Protein AF-A0A7W8CZK4-F1 (afdb_monomer)

Foldseek 3Di:
DVVVVVVVVVVVVVVVVVVVVVVVVVPDDPPPCPPPDPDCVPPPPPPDPVNVVVVVVVD

Solvent-accessible surface area (backbone atoms only — not comparable to full-atom values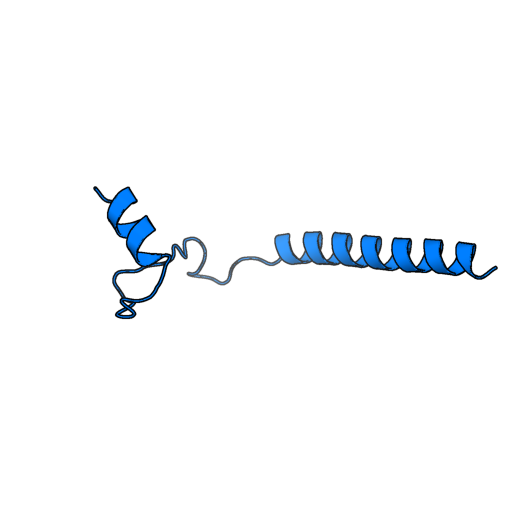): 3792 Å² total; per-residue (Å²): 109,71,66,59,54,50,52,52,51,52,52,49,52,53,50,52,50,53,53,51,51,56,51,58,70,65,52,74,71,56,92,93,48,82,77,73,63,90,65,54,85,83,48,87,60,85,84,43,80,64,47,68,52,52,65,60,74,78,106

Mean predicted aligned error: 10.59 Å

Structure (mmCIF, N/CA/C/O backbone):
data_AF-A0A7W8CZK4-F1
#
_entry.id   AF-A0A7W8CZK4-F1
#
loop_
_atom_site.group_PDB
_atom_site.id
_atom_site.type_symbol
_atom_site.label_atom_id
_atom_site.label_alt_id
_atom_site.label_comp_id
_atom_site.label_asym_id
_atom_site.label_entity_id
_atom_site.label_seq_id
_atom_site.pdbx_PDB_ins_code
_atom_site.Cartn_x
_atom_site.Cartn_y
_atom_site.Cartn_z
_atom_site.occupancy
_atom_site.B_iso_or_equiv
_atom_site.auth_seq_id
_atom_site.auth_comp_id
_atom_site.auth_asym_id
_atom_site.auth_atom_id
_atom_site.pdbx_PDB_model_num
ATOM 1 N N . MET A 1 1 ? 13.826 -2.765 -26.404 1.00 75.50 1 MET A N 1
ATOM 2 C CA . MET A 1 1 ? 12.567 -1.996 -26.261 1.00 75.50 1 MET A CA 1
ATOM 3 C C . MET A 1 1 ? 11.629 -2.581 -25.209 1.00 75.50 1 MET A C 1
ATOM 5 O O . MET A 1 1 ? 11.293 -1.858 -24.285 1.00 75.50 1 MET A O 1
ATOM 9 N N . ALA A 1 2 ? 11.270 -3.871 -25.265 1.00 88.88 2 ALA A N 1
ATOM 10 C CA . ALA A 1 2 ? 10.348 -4.493 -24.298 1.00 88.88 2 ALA A CA 1
ATOM 11 C C . ALA A 1 2 ? 10.750 -4.321 -22.816 1.00 88.88 2 ALA A C 1
ATOM 13 O O . ALA A 1 2 ? 9.906 -3.990 -21.993 1.00 88.88 2 ALA A O 1
ATOM 14 N N . LEU A 1 3 ? 12.040 -4.462 -22.484 1.00 94.88 3 LEU A N 1
ATOM 15 C CA . LEU A 1 3 ? 12.528 -4.278 -21.108 1.00 94.88 3 LEU A CA 1
ATOM 16 C C . LEU A 1 3 ? 12.355 -2.842 -20.598 1.00 94.88 3 LEU A C 1
ATOM 18 O O . LEU A 1 3 ? 11.933 -2.641 -19.466 1.00 94.88 3 LEU A O 1
ATOM 22 N N . VAL A 1 4 ? 12.629 -1.843 -21.441 1.00 96.56 4 VAL A N 1
ATOM 23 C CA . VAL A 1 4 ? 12.473 -0.424 -21.080 1.00 96.56 4 VAL A CA 1
ATOM 24 C C . VAL A 1 4 ? 11.001 -0.103 -20.830 1.00 96.56 4 VAL A C 1
ATOM 26 O O . VAL A 1 4 ? 10.673 0.493 -19.809 1.00 96.56 4 VAL A O 1
ATOM 29 N N . TYR A 1 5 ? 10.103 -0.563 -21.708 1.00 97.06 5 TYR A N 1
ATOM 30 C CA . TYR A 1 5 ? 8.663 -0.403 -21.500 1.00 97.06 5 TYR A CA 1
ATOM 31 C C . TYR A 1 5 ? 8.171 -1.132 -20.246 1.00 97.06 5 TYR A C 1
ATOM 33 O O . TYR A 1 5 ? 7.364 -0.576 -19.507 1.00 97.06 5 TYR A O 1
ATOM 41 N N . GLY A 1 6 ? 8.694 -2.328 -19.959 1.00 97.81 6 GLY A N 1
ATOM 42 C CA . GLY A 1 6 ? 8.371 -3.069 -18.739 1.00 97.81 6 GLY A CA 1
ATOM 43 C C . GLY A 1 6 ? 8.785 -2.327 -17.465 1.00 97.81 6 GLY A C 1
ATOM 44 O O . GLY A 1 6 ? 7.990 -2.220 -16.533 1.00 97.81 6 GLY A O 1
ATOM 45 N N . ILE A 1 7 ? 9.991 -1.751 -17.442 1.00 97.88 7 ILE A N 1
ATOM 46 C CA . ILE A 1 7 ? 10.485 -0.960 -16.303 1.00 97.88 7 ILE A CA 1
ATOM 47 C C . ILE A 1 7 ? 9.636 0.301 -16.108 1.00 97.88 7 ILE A C 1
ATOM 49 O O . ILE A 1 7 ? 9.230 0.594 -14.984 1.00 97.88 7 ILE A O 1
ATOM 53 N N . LEU A 1 8 ? 9.325 1.024 -17.188 1.00 98.19 8 LEU A N 1
ATOM 54 C CA . LEU A 1 8 ? 8.476 2.217 -17.122 1.00 98.19 8 LEU A CA 1
ATOM 55 C C . LEU A 1 8 ? 7.067 1.884 -16.620 1.00 98.19 8 LEU A C 1
ATOM 57 O O . LEU A 1 8 ? 6.526 2.605 -15.784 1.00 98.19 8 LEU A O 1
ATOM 61 N N . PHE A 1 9 ? 6.492 0.776 -17.089 1.00 98.06 9 PHE A N 1
ATOM 62 C CA . PHE A 1 9 ? 5.167 0.334 -16.672 1.00 98.06 9 PHE A CA 1
ATOM 63 C C . PHE A 1 9 ? 5.129 -0.046 -15.187 1.00 98.06 9 PHE A C 1
ATOM 65 O O . PHE A 1 9 ? 4.255 0.420 -14.456 1.00 98.06 9 PHE A O 1
ATOM 72 N N . LEU A 1 10 ? 6.108 -0.821 -14.706 1.00 98.44 10 LEU A N 1
ATOM 73 C CA . LEU A 1 10 ? 6.219 -1.144 -13.280 1.00 98.44 10 LEU A CA 1
ATOM 74 C C . LEU A 1 10 ? 6.431 0.109 -12.424 1.00 98.44 10 LEU A C 1
ATOM 76 O O . LEU A 1 10 ? 5.776 0.257 -11.394 1.00 98.44 10 LEU A O 1
ATOM 80 N N . GLY A 1 11 ? 7.291 1.031 -12.864 1.00 98.50 11 GLY A N 1
ATOM 81 C CA . GLY A 1 11 ? 7.500 2.309 -12.183 1.00 98.50 11 GLY A CA 1
ATOM 82 C C . GLY A 1 11 ? 6.210 3.123 -12.061 1.00 98.50 11 GLY A C 1
ATOM 83 O O . GLY A 1 11 ? 5.905 3.638 -10.985 1.00 98.50 11 GLY A O 1
ATOM 84 N N . ALA A 1 12 ? 5.410 3.176 -13.130 1.00 98.56 12 ALA A N 1
ATOM 85 C CA . ALA A 1 12 ? 4.113 3.845 -13.121 1.00 98.56 12 ALA A CA 1
ATOM 86 C C . ALA A 1 12 ? 3.132 3.192 -12.133 1.00 98.56 12 ALA A C 1
ATOM 88 O O . ALA A 1 12 ? 2.502 3.901 -11.349 1.00 98.56 12 ALA A O 1
ATOM 89 N N . LEU A 1 13 ? 3.034 1.859 -12.110 1.00 98.75 13 LEU A N 1
ATOM 90 C CA . LEU A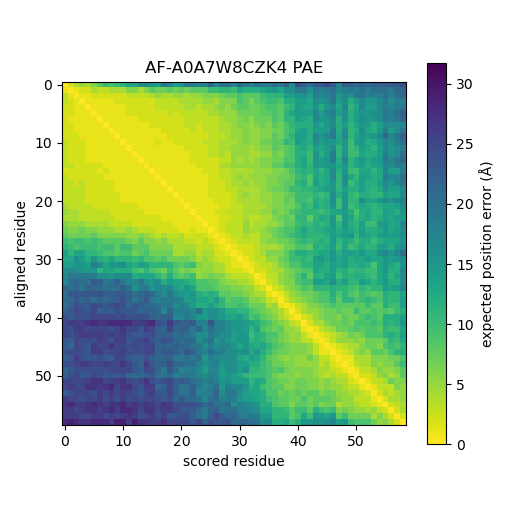 1 13 ? 2.159 1.145 -11.172 1.00 98.75 13 LEU A CA 1
ATOM 91 C C . LEU A 1 13 ? 2.547 1.396 -9.710 1.00 98.75 13 LEU A C 1
ATOM 93 O O . LEU A 1 13 ? 1.677 1.682 -8.885 1.00 98.75 13 LEU A O 1
ATOM 97 N N . VAL A 1 14 ? 3.843 1.339 -9.393 1.00 98.62 14 VAL A N 1
ATOM 98 C CA . VAL A 1 14 ? 4.348 1.637 -8.044 1.00 98.62 14 VAL A CA 1
ATOM 99 C C . VAL A 1 14 ? 4.050 3.090 -7.667 1.00 98.62 14 VAL A C 1
ATOM 101 O O . VAL A 1 14 ? 3.570 3.351 -6.563 1.00 98.62 14 VAL A O 1
ATOM 104 N N . GLY A 1 15 ? 4.266 4.033 -8.587 1.00 98.62 15 GLY A N 1
ATOM 105 C CA . GLY A 1 15 ? 3.954 5.446 -8.370 1.00 98.62 15 GLY A CA 1
ATOM 106 C C . GLY A 1 15 ? 2.471 5.692 -8.084 1.00 98.62 15 GLY A C 1
ATOM 107 O O . GLY A 1 15 ? 2.135 6.362 -7.105 1.00 98.62 15 GLY A O 1
ATOM 108 N N . ILE A 1 16 ? 1.581 5.098 -8.886 1.00 98.62 16 ILE A N 1
ATOM 109 C CA . ILE A 1 16 ? 0.126 5.175 -8.687 1.00 98.62 16 ILE A CA 1
ATOM 110 C C . ILE A 1 16 ? -0.259 4.579 -7.330 1.00 98.62 16 ILE A C 1
ATOM 112 O O . ILE A 1 16 ? -1.021 5.197 -6.588 1.00 98.62 16 ILE A O 1
ATOM 116 N N . TYR A 1 17 ? 0.289 3.416 -6.972 1.00 98.38 17 TYR A N 1
ATOM 117 C CA . TYR A 1 17 ? 0.012 2.775 -5.689 1.00 98.38 17 TYR A CA 1
ATOM 118 C C . TYR A 1 17 ? 0.391 3.669 -4.502 1.00 98.38 17 TYR A C 1
ATOM 120 O O . TYR A 1 17 ? -0.424 3.877 -3.602 1.00 98.38 17 TYR A O 1
ATOM 128 N N . ILE A 1 18 ? 1.599 4.242 -4.510 1.00 98.50 18 ILE A N 1
ATOM 129 C CA . ILE A 1 18 ? 2.065 5.134 -3.438 1.00 98.50 18 ILE A CA 1
ATOM 130 C C . ILE A 1 18 ? 1.170 6.373 -3.345 1.00 98.50 18 ILE A C 1
ATOM 132 O O . ILE A 1 18 ? 0.760 6.759 -2.248 1.00 98.50 18 ILE A O 1
ATOM 136 N N . PHE A 1 19 ? 0.828 6.976 -4.485 1.00 98.19 19 PHE A N 1
ATOM 137 C CA . PHE A 1 19 ? -0.063 8.131 -4.528 1.00 98.19 19 PHE A CA 1
ATOM 138 C C . PHE A 1 19 ? -1.433 7.814 -3.914 1.00 98.19 19 PHE A C 1
ATOM 140 O O . PHE A 1 19 ? -1.888 8.523 -3.013 1.00 98.19 19 PHE A O 1
ATOM 147 N N . LEU A 1 20 ? -2.064 6.718 -4.344 1.00 98.06 20 LEU A N 1
ATOM 148 C CA . LEU A 1 20 ? -3.356 6.281 -3.817 1.00 98.06 20 LEU A CA 1
ATOM 149 C C . LEU A 1 20 ? -3.275 5.952 -2.326 1.00 98.06 20 LEU A C 1
ATOM 151 O O . LEU A 1 20 ? -4.177 6.316 -1.578 1.00 98.06 20 LEU A O 1
ATOM 155 N N . TYR A 1 21 ? -2.189 5.329 -1.868 1.00 97.12 21 TYR A N 1
ATOM 156 C CA . TYR A 1 21 ? -1.974 5.030 -0.454 1.00 97.12 21 TYR A CA 1
ATOM 157 C C . TYR A 1 21 ? -1.919 6.300 0.405 1.00 97.12 21 TYR A C 1
ATOM 159 O O . TYR A 1 21 ? -2.565 6.373 1.454 1.00 97.12 21 TYR A O 1
ATOM 167 N N . ILE A 1 22 ? -1.187 7.322 -0.049 1.00 97.44 22 ILE A N 1
ATOM 168 C CA . ILE A 1 22 ? -1.106 8.616 0.641 1.00 97.44 22 ILE A CA 1
ATOM 169 C C . ILE A 1 22 ? -2.482 9.282 0.680 1.00 97.44 22 ILE A C 1
ATOM 171 O O . ILE A 1 22 ? -2.892 9.779 1.729 1.00 97.44 22 ILE A O 1
ATOM 175 N N . GLN A 1 23 ? -3.206 9.281 -0.438 1.00 97.12 23 GLN A N 1
ATOM 176 C CA . GLN A 1 23 ? -4.544 9.864 -0.496 1.00 97.12 23 GLN A CA 1
ATOM 177 C C . GLN A 1 23 ? -5.535 9.106 0.394 1.00 97.12 23 GLN A C 1
ATOM 179 O O . GLN A 1 23 ? -6.271 9.741 1.141 1.00 97.12 23 GLN A O 1
ATOM 184 N N . ASN A 1 24 ? -5.482 7.775 0.415 1.00 95.12 24 ASN A N 1
ATOM 185 C CA . ASN A 1 24 ? -6.299 6.942 1.294 1.00 95.12 24 ASN A CA 1
ATOM 186 C C . ASN A 1 24 ? -6.039 7.236 2.780 1.00 95.12 24 ASN A C 1
ATOM 188 O O . ASN A 1 24 ? -6.975 7.279 3.567 1.00 95.12 24 ASN A O 1
ATOM 192 N N . LYS A 1 25 ? -4.785 7.504 3.169 1.00 89.69 25 LYS A N 1
ATOM 193 C CA . LYS A 1 25 ? -4.454 7.914 4.545 1.00 89.69 25 LYS A CA 1
ATOM 194 C C . LYS A 1 25 ? -4.948 9.310 4.921 1.00 89.69 25 LYS A C 1
ATOM 196 O O . LYS A 1 25 ? -5.127 9.578 6.104 1.00 89.69 25 LYS A O 1
ATOM 201 N N . LYS A 1 26 ? -5.123 10.203 3.945 1.00 91.25 26 LYS A N 1
ATOM 202 C CA . LYS A 1 26 ? -5.689 11.543 4.168 1.00 91.25 26 LYS A CA 1
ATOM 203 C C . LYS A 1 26 ? -7.212 11.528 4.221 1.00 91.25 26 LYS A C 1
ATOM 205 O O . LYS A 1 26 ? -7.789 12.489 4.723 1.00 91.25 26 LYS A O 1
ATOM 210 N N . THR A 1 27 ? -7.856 10.488 3.689 1.00 91.19 27 THR A N 1
ATOM 211 C CA . THR A 1 27 ? -9.305 10.332 3.785 1.00 91.19 27 THR A CA 1
ATOM 212 C C . THR A 1 27 ? -9.680 10.258 5.263 1.00 91.19 27 THR A C 1
ATOM 214 O O . THR A 1 27 ? -9.244 9.332 5.952 1.00 91.19 27 THR A O 1
ATOM 217 N N . PRO A 1 28 ? -10.441 11.239 5.780 1.00 86.44 28 PRO A N 1
ATOM 218 C CA . PRO A 1 28 ? -10.815 11.241 7.179 1.00 86.44 28 PRO A CA 1
ATOM 219 C C . PRO A 1 28 ? -11.659 10.005 7.471 1.00 86.44 28 PRO A C 1
ATOM 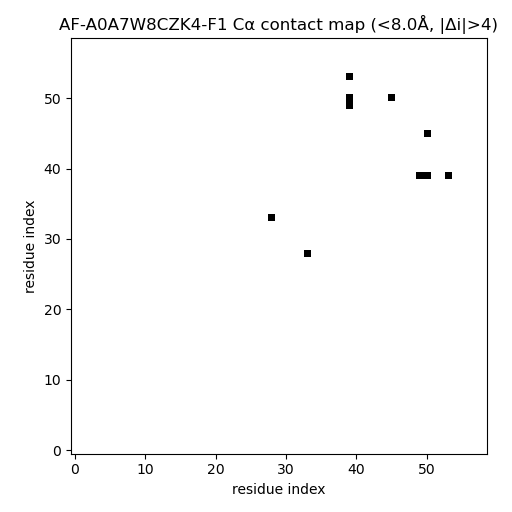221 O O . PRO A 1 28 ? -12.501 9.595 6.668 1.00 86.44 28 PRO A O 1
ATOM 224 N N . VAL A 1 29 ? -11.441 9.425 8.644 1.00 85.44 29 VAL A N 1
ATOM 225 C CA . VAL A 1 29 ? -12.341 8.405 9.174 1.00 85.44 29 VAL A CA 1
ATOM 226 C C . VAL A 1 29 ? -13.753 9.000 9.300 1.00 85.44 29 VAL A C 1
ATOM 228 O O . VAL A 1 29 ? -13.891 10.163 9.696 1.00 85.44 29 VAL A O 1
ATOM 231 N N . PRO A 1 30 ? -14.812 8.262 8.920 1.00 84.19 30 PRO A N 1
ATOM 232 C CA . PRO A 1 30 ? -16.173 8.763 9.048 1.00 84.19 30 PRO A CA 1
ATOM 233 C C . PRO A 1 30 ? -16.493 9.044 10.520 1.00 84.19 30 PRO A C 1
ATOM 235 O O . PRO A 1 30 ? -15.996 8.360 11.418 1.00 84.19 30 PRO A O 1
ATOM 238 N N . LYS A 1 31 ? -17.329 10.061 10.760 1.00 82.56 31 LYS A N 1
ATOM 239 C CA . LYS A 1 31 ? -17.727 10.477 12.114 1.00 82.56 31 LYS A CA 1
ATOM 240 C C . LYS A 1 31 ? -18.271 9.277 12.896 1.00 82.56 31 LYS A C 1
ATOM 242 O O . LYS A 1 31 ? -19.166 8.591 12.400 1.00 82.56 31 LYS A O 1
ATOM 247 N N . GLY A 1 32 ? -17.747 9.036 14.098 1.00 79.44 32 GLY A N 1
ATOM 248 C CA . GLY A 1 32 ? -18.146 7.913 14.952 1.00 79.44 32 GLY A CA 1
ATOM 249 C C . GLY A 1 32 ? -17.380 6.610 14.701 1.00 79.44 32 GLY A C 1
ATOM 250 O O . GLY A 1 32 ? -17.621 5.629 15.400 1.00 79.44 32 GLY A O 1
ATOM 251 N N . CYS A 1 33 ? -16.451 6.580 13.740 1.00 78.19 33 CYS A N 1
ATOM 252 C CA . CYS A 1 33 ? -15.579 5.431 13.477 1.00 78.19 33 CYS A CA 1
ATOM 253 C C . CYS A 1 33 ? -14.116 5.670 13.880 1.00 78.19 33 CYS A C 1
ATOM 255 O O . CYS A 1 33 ? -13.258 4.852 13.548 1.00 78.19 33 CYS A O 1
ATOM 257 N N . GLU A 1 34 ? -13.803 6.753 14.603 1.00 82.56 34 GLU A N 1
ATOM 258 C CA . GLU A 1 34 ? -12.423 7.083 14.995 1.00 82.56 34 GLU A CA 1
ATOM 259 C C . GLU A 1 34 ? -11.781 6.028 15.911 1.00 82.56 34 GLU A C 1
ATOM 261 O O . GLU A 1 34 ? -10.565 5.861 15.915 1.00 82.56 34 GLU A O 1
ATOM 266 N N . ASN A 1 35 ? -12.604 5.297 16.667 1.00 73.25 35 ASN A N 1
ATOM 267 C CA . ASN A 1 35 ? -12.176 4.311 17.657 1.00 73.25 35 ASN A CA 1
ATOM 268 C C . ASN A 1 35 ? -12.786 2.931 17.394 1.00 73.25 35 ASN A C 1
ATOM 270 O O . ASN A 1 35 ? -13.075 2.199 18.342 1.00 73.25 35 ASN A O 1
ATOM 274 N N . LEU A 1 36 ? -13.003 2.574 16.120 1.00 68.31 36 LEU A N 1
ATOM 275 C CA . LEU A 1 36 ? -13.501 1.253 15.735 1.00 68.31 36 LEU A CA 1
ATOM 276 C C . LEU A 1 36 ? -12.441 0.181 16.054 1.00 68.31 36 LEU A C 1
ATOM 278 O O . LEU A 1 36 ? -11.671 -0.268 15.207 1.00 68.31 36 LEU A O 1
ATOM 282 N N . LYS A 1 37 ? -12.372 -0.221 17.322 1.00 67.81 37 LYS A N 1
ATOM 283 C CA . LYS A 1 37 ? -11.758 -1.485 17.711 1.00 67.81 37 LYS A CA 1
ATOM 284 C C . LYS A 1 37 ? -12.722 -2.583 17.279 1.00 67.81 37 LYS A C 1
ATOM 286 O O . LYS A 1 37 ? -13.932 -2.389 17.313 1.00 67.81 37 LYS A O 1
ATOM 291 N N . ALA A 1 38 ? -12.189 -3.731 16.871 1.00 66.44 38 ALA A N 1
ATOM 292 C CA . ALA A 1 38 ? -13.014 -4.912 16.666 1.00 66.44 38 ALA A CA 1
ATOM 293 C C . ALA A 1 38 ? -13.677 -5.266 18.004 1.00 66.44 38 ALA A C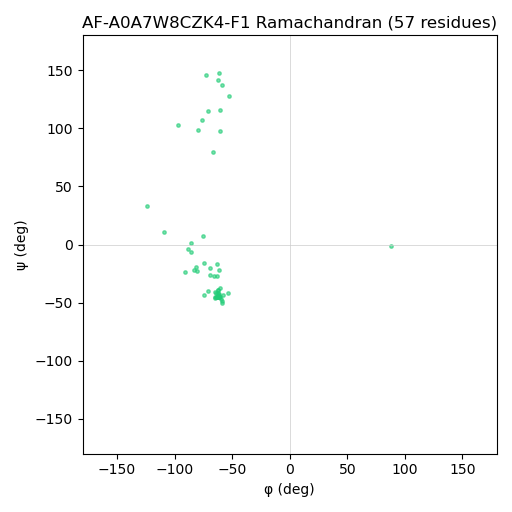 1
ATOM 295 O O . ALA A 1 38 ? -13.036 -5.855 18.878 1.00 66.44 38 ALA A O 1
ATOM 296 N N . ASP A 1 39 ? -14.920 -4.832 18.183 1.00 65.00 39 ASP A N 1
ATOM 297 C CA . ASP A 1 39 ? -15.725 -5.201 19.330 1.00 65.00 39 ASP A CA 1
ATOM 298 C C . ASP A 1 39 ? -16.212 -6.633 19.108 1.00 65.00 39 ASP A C 1
ATOM 300 O O . ASP A 1 39 ? -17.012 -6.927 18.215 1.00 65.00 39 ASP A O 1
ATOM 304 N N . CYS A 1 40 ? -15.621 -7.553 19.865 1.00 68.75 40 CYS A N 1
ATOM 305 C CA . CYS A 1 40 ? -15.973 -8.962 19.797 1.00 68.75 40 CYS A CA 1
ATOM 306 C C . CYS A 1 40 ? -17.167 -9.294 20.702 1.00 68.75 40 CYS A C 1
ATOM 308 O O . CYS A 1 40 ? -17.656 -10.420 20.614 1.00 68.75 40 CYS A O 1
ATOM 310 N N . GLU A 1 41 ? -17.661 -8.353 21.519 1.00 66.88 41 GLU A N 1
ATOM 311 C CA . GLU A 1 41 ? -18.835 -8.566 22.375 1.00 66.88 41 GLU A CA 1
ATOM 312 C C . GLU A 1 41 ? -20.124 -8.645 21.546 1.00 66.88 41 GLU A C 1
ATOM 314 O O . GLU A 1 41 ? -20.964 -9.520 21.769 1.00 66.88 41 GLU A O 1
ATOM 319 N N . GLY A 1 42 ? -20.249 -7.802 20.515 1.00 65.50 42 GLY A N 1
ATOM 320 C CA . GLY A 1 42 ? -21.383 -7.831 19.583 1.00 65.50 42 GLY A CA 1
ATOM 321 C C . GLY A 1 42 ? -21.354 -8.994 18.579 1.00 65.50 42 GLY A C 1
ATOM 322 O O . GLY A 1 42 ? -22.369 -9.311 17.953 1.00 65.50 42 GLY A O 1
ATOM 323 N N . CYS A 1 43 ? -20.207 -9.658 18.409 1.00 69.44 43 CYS A N 1
ATOM 324 C CA . CYS A 1 43 ? -20.006 -10.694 17.399 1.00 69.44 43 CYS A CA 1
ATOM 325 C C . CYS A 1 43 ? -20.189 -12.104 17.993 1.00 69.44 43 CYS A C 1
ATOM 327 O O . CYS A 1 43 ? -19.291 -12.657 18.624 1.00 69.44 43 CYS A O 1
ATOM 329 N N . LYS A 1 44 ? -21.336 -12.748 17.735 1.00 71.25 44 LYS A N 1
ATOM 330 C CA . LYS A 1 44 ? -21.619 -14.137 18.174 1.00 71.25 44 LYS A CA 1
ATOM 331 C C . LYS A 1 44 ? -20.899 -15.226 17.361 1.00 71.25 44 LYS A C 1
ATOM 333 O O . LYS A 1 44 ? -21.179 -16.410 17.537 1.00 71.25 44 LYS A O 1
ATOM 338 N N . ILE A 1 45 ? -19.986 -14.856 16.463 1.00 80.75 45 ILE A N 1
ATOM 339 C CA . ILE A 1 45 ? -19.256 -15.809 15.622 1.00 80.75 45 ILE A CA 1
ATOM 340 C C . ILE A 1 45 ? -18.126 -16.426 16.450 1.00 80.75 45 ILE A C 1
ATOM 342 O O . ILE A 1 45 ? -17.053 -15.847 16.619 1.00 80.75 45 ILE A O 1
ATOM 346 N N . THR A 1 46 ? -18.372 -17.626 16.970 1.00 73.50 46 THR A N 1
ATOM 347 C CA . THR A 1 46 ? -17.429 -18.364 17.825 1.00 73.50 46 THR A CA 1
ATOM 348 C C . THR A 1 46 ? -16.197 -18.871 17.080 1.00 73.50 46 THR A C 1
ATOM 350 O O . THR A 1 46 ? -15.178 -19.114 17.713 1.00 73.50 46 THR A O 1
ATOM 353 N N . SER A 1 47 ? -16.258 -18.984 15.750 1.00 80.25 47 SER A N 1
ATOM 354 C CA . SER A 1 47 ? -15.136 -19.380 14.887 1.00 80.25 47 SER A CA 1
AT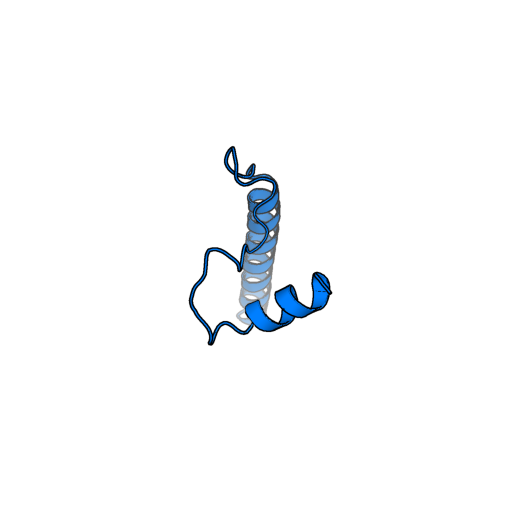OM 355 C C . SER A 1 47 ? -14.224 -18.218 14.474 1.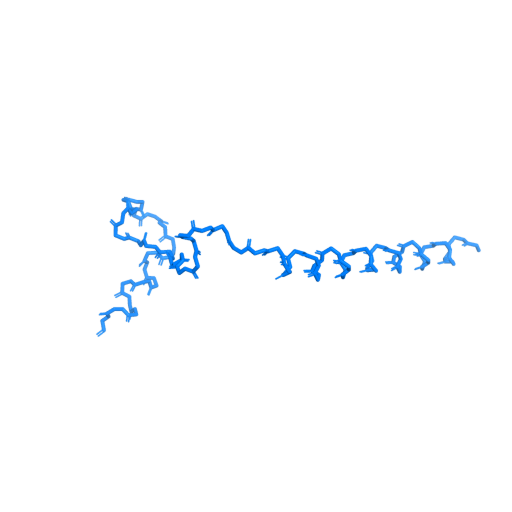00 80.25 47 SER A C 1
ATOM 357 O O . SER A 1 47 ? -13.277 -18.415 13.713 1.00 80.25 47 SER A O 1
ATOM 359 N N . CYS A 1 48 ? -14.498 -16.994 14.935 1.00 77.62 48 CYS A N 1
ATOM 360 C CA . CYS A 1 48 ? -13.695 -15.829 14.587 1.00 77.62 48 CYS A CA 1
ATOM 361 C C . CYS A 1 48 ? -12.326 -15.889 15.280 1.00 77.62 48 CYS A C 1
ATOM 363 O O . CYS A 1 48 ? -12.231 -15.751 16.496 1.00 77.62 48 CYS A O 1
ATOM 365 N N . SER A 1 49 ? -11.248 -16.003 14.504 1.00 74.44 49 SER A N 1
ATOM 366 C CA . SER A 1 49 ? -9.870 -16.075 15.019 1.00 74.44 49 SER A CA 1
ATOM 367 C C . SER A 1 49 ? -9.406 -14.816 15.770 1.00 74.44 49 SER A C 1
ATOM 369 O O . SER A 1 49 ? -8.419 -14.855 16.506 1.00 74.44 49 SER A O 1
ATOM 371 N N . LEU A 1 50 ? -10.112 -13.689 15.609 1.00 75.19 50 LEU A N 1
ATOM 372 C CA . LEU A 1 50 ? -9.863 -12.450 16.353 1.00 75.19 50 LEU A CA 1
ATOM 373 C C . LEU A 1 50 ? -10.487 -12.464 17.756 1.00 75.19 50 LEU A C 1
ATOM 375 O O . LEU A 1 50 ? -9.988 -11.771 18.644 1.00 75.19 50 LEU A O 1
ATOM 379 N N . ARG A 1 51 ? -11.520 -13.286 17.983 1.00 72.75 51 ARG A N 1
ATOM 380 C CA . ARG A 1 51 ? -12.208 -13.404 19.277 1.00 72.75 51 ARG A CA 1
ATOM 381 C C . ARG A 1 51 ? -11.271 -13.922 20.365 1.00 72.75 51 ARG A C 1
ATOM 383 O O . ARG A 1 51 ? -11.202 -13.343 21.446 1.00 72.75 51 ARG A O 1
ATOM 390 N N . ASP A 1 52 ? -10.497 -14.961 20.055 1.00 70.25 52 ASP A N 1
ATOM 391 C CA . ASP A 1 52 ? -9.551 -15.568 21.001 1.00 70.25 52 ASP A CA 1
ATOM 392 C C . ASP A 1 52 ? -8.404 -14.633 21.389 1.00 70.25 52 ASP A C 1
ATOM 394 O O . ASP A 1 52 ? -7.838 -14.766 22.472 1.00 70.25 52 ASP A O 1
ATOM 398 N N . LYS A 1 53 ? -8.038 -13.691 20.510 1.00 70.38 53 LYS A N 1
ATOM 399 C CA . LYS A 1 53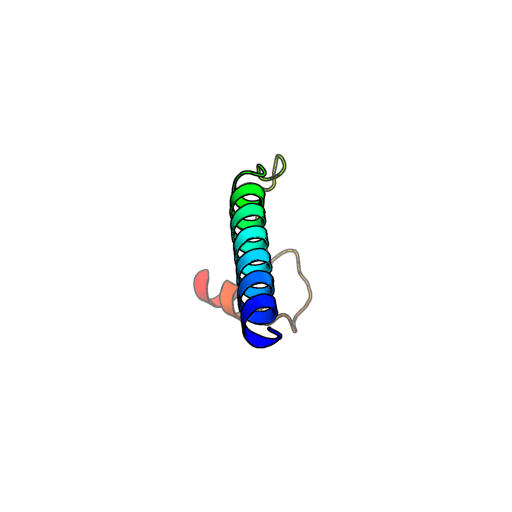 ? -7.019 -12.679 20.814 1.00 70.38 53 LYS A CA 1
ATOM 400 C C . LYS A 1 53 ? -7.570 -11.615 21.759 1.00 70.38 53 LYS A C 1
ATOM 402 O O . LYS A 1 53 ? -6.913 -11.298 22.742 1.00 70.38 53 LYS A O 1
ATOM 407 N N . LYS A 1 54 ? -8.798 -11.147 21.516 1.00 69.62 54 LYS A N 1
ATOM 408 C CA . LYS A 1 54 ? -9.476 -10.163 22.371 1.00 69.62 54 LYS A CA 1
ATOM 409 C C . LYS A 1 54 ? -9.706 -10.660 23.800 1.00 69.62 54 LYS A C 1
ATOM 411 O O . LYS A 1 54 ? -9.359 -9.953 24.736 1.00 69.62 54 LYS A O 1
ATOM 416 N N . LEU A 1 55 ? -10.172 -11.900 23.968 1.00 66.00 55 LEU A N 1
ATOM 417 C CA . LEU A 1 55 ? -10.366 -12.518 25.292 1.00 66.00 55 LEU A CA 1
ATOM 418 C C . LEU A 1 55 ? -9.068 -12.653 26.113 1.00 66.00 55 LEU A C 1
ATOM 420 O O . LEU A 1 55 ? -9.128 -12.808 27.329 1.00 66.00 55 LEU A O 1
ATOM 424 N N . LYS A 1 56 ? -7.900 -12.643 25.458 1.00 62.94 56 LYS A N 1
ATOM 425 C CA . LYS A 1 56 ? -6.589 -12.736 26.117 1.00 62.94 56 LYS A CA 1
ATOM 426 C C . LYS A 1 56 ? -5.988 -11.376 26.468 1.00 62.94 56 LYS A C 1
ATOM 428 O O . LYS A 1 56 ? -5.139 -11.334 27.343 1.00 62.94 56 LYS A O 1
ATOM 433 N N . GLU A 1 57 ?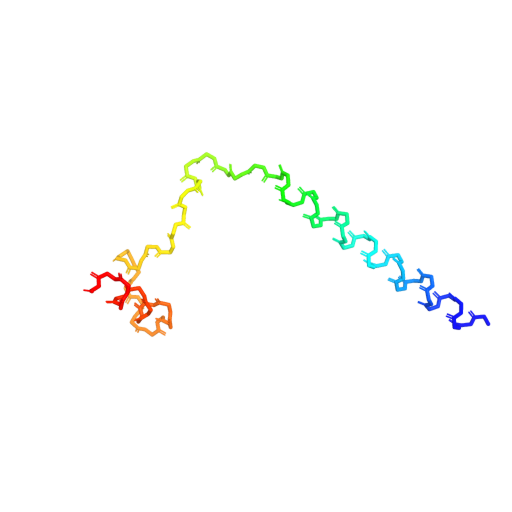 -6.387 -10.303 25.786 1.00 65.50 57 GLU A N 1
ATOM 434 C CA . GLU A 1 57 ? -5.938 -8.932 26.081 1.00 65.50 57 GLU A CA 1
ATOM 435 C C . GLU A 1 57 ? -6.745 -8.276 27.213 1.00 65.50 57 GLU A C 1
ATOM 437 O O . GLU A 1 57 ? -6.263 -7.335 27.834 1.00 65.50 57 GLU A O 1
ATOM 442 N N . GLU A 1 5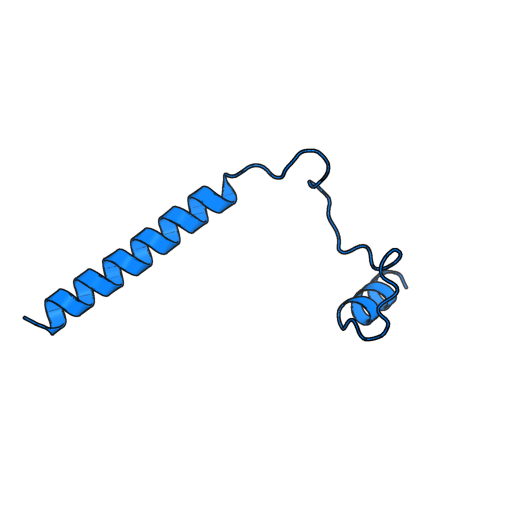8 ? -7.964 -8.755 27.473 1.00 60.09 58 GLU A N 1
ATOM 443 C CA . GLU A 1 58 ? -8.829 -8.278 28.564 1.00 60.09 58 GLU A CA 1
ATOM 444 C C . GLU A 1 58 ? -8.622 -9.003 29.907 1.00 60.09 58 GLU A C 1
ATOM 446 O O . GLU A 1 58 ? -9.262 -8.646 30.895 1.00 60.09 58 GLU A O 1
ATOM 451 N N . LYS A 1 59 ? -7.756 -10.023 29.950 1.00 49.41 59 LYS A N 1
ATOM 452 C CA . LYS A 1 59 ? -7.443 -10.806 31.152 1.00 49.41 59 LYS A CA 1
ATOM 453 C C . LYS A 1 59 ? -6.081 -10.423 31.718 1.00 49.41 59 LYS A C 1
ATOM 455 O O . LYS A 1 59 ? -5.977 -10.361 32.962 1.00 49.41 59 LYS A O 1
#

Radius of gyration: 20.5 Å; Cα contacts (8 Å, |Δi|>4): 5; chains: 1; bounding box: 34×31×57 Å

Sequence (59 aa):
MALVYGILFLGALVGIYIFLYIQNKKTPVPKGCENLKADCEGCKITSCSLRDKKLKEEK

Secondary structure (DSSP, 8-state):
-HHHHHHHHHHHHHHHHHHHHHHHHHSPPPTT-TT----SSS---TT-TTHHHHHHH--

pLDDT: mean 83.0, std 13.59, range [49.41, 98.75]

Organism: NCBI:txid700500